Protein AF-A0A0D0AK50-F1 (afdb_monomer_lite)

Secondary structure (DSSP, 8-state):
-HHHHHHHHHHHHHHS-GGGHHHHHHHHHHHHHHHHH-TT--TT-TTTTHHHHHHHTS--SS----S---------------PPPB-HHHHTT----SS-SSB-S-TTT--SSS-GGG-

Organism: NCBI:txid944289

Sequence (119 aa):
ELHGYSDHINNLFTVTHVSLHHRVINYDCAACIYIRSRHDVLLHEVKKFNFIRVAHINARGVAVIGSSANVGFSKSVQKCKHSPEICRNWNFRSCTRKKCIFRHVCIHCGSANHVAREC

Structure (mmCIF, N/CA/C/O backbone):
data_AF-A0A0D0AK50-F1
#
_entry.id   AF-A0A0D0AK50-F1
#
loop_
_atom_site.group_PDB
_atom_site.id
_atom_site.type_symbol
_atom_site.label_atom_id
_atom_site.label_alt_id
_atom_site.label_comp_id
_atom_site.label_asym_id
_atom_site.label_entity_id
_atom_site.label_seq_id
_atom_site.pdbx_PDB_ins_code
_atom_site.Cartn_x
_atom_site.Cartn_y
_atom_site.Cartn_z
_atom_site.occupancy
_atom_site.B_iso_or_equiv
_atom_site.auth_seq_id
_atom_site.auth_comp_id
_atom_site.auth_asym_id
_atom_site.auth_atom_id
_atom_site.pdbx_PDB_model_num
ATOM 1 N N . GLU A 1 1 ? 8.090 -10.995 19.844 1.00 55.19 1 GLU A N 1
ATOM 2 C CA . GLU A 1 1 ? 7.148 -10.651 18.751 1.00 55.19 1 GLU A CA 1
ATOM 3 C C . GLU A 1 1 ? 7.846 -10.363 17.420 1.00 55.19 1 GLU A C 1
ATOM 5 O O . GLU A 1 1 ? 7.493 -10.988 16.432 1.00 55.19 1 GLU A O 1
ATOM 10 N N . LEU A 1 2 ? 8.873 -9.502 17.390 1.00 67.12 2 LEU A N 1
ATOM 11 C CA . LEU A 1 2 ? 9.632 -9.162 16.171 1.00 67.12 2 LEU A CA 1
ATOM 12 C C . LEU A 1 2 ? 10.381 -10.340 15.520 1.00 67.12 2 LEU A C 1
ATOM 14 O O . LEU A 1 2 ? 10.448 -10.405 14.298 1.00 67.12 2 LEU A O 1
ATOM 18 N N . HIS A 1 3 ? 10.900 -11.283 16.317 1.00 73.88 3 HIS A N 1
ATOM 19 C CA . HIS A 1 3 ? 11.697 -12.408 15.803 1.00 73.88 3 HIS A CA 1
ATOM 20 C C . HIS A 1 3 ? 10.879 -13.303 14.858 1.00 73.88 3 HIS A C 1
ATOM 22 O O . HIS A 1 3 ? 11.273 -13.508 13.720 1.00 73.88 3 HIS A O 1
ATOM 28 N N . GLY A 1 4 ? 9.671 -13.715 15.266 1.00 74.06 4 GLY A N 1
ATOM 29 C CA . GLY A 1 4 ? 8.820 -14.581 14.441 1.00 74.06 4 GLY A CA 1
ATOM 30 C C . GLY A 1 4 ? 8.316 -13.920 13.151 1.00 74.06 4 GLY A C 1
ATOM 31 O O . GLY A 1 4 ? 8.119 -14.599 12.147 1.00 74.06 4 GLY A O 1
ATOM 32 N N . TYR A 1 5 ? 8.138 -12.596 13.145 1.00 79.88 5 TYR A N 1
ATOM 33 C CA . TYR A 1 5 ? 7.805 -11.861 11.921 1.00 79.88 5 TYR A CA 1
ATOM 34 C C . TYR A 1 5 ? 9.015 -11.700 11.000 1.00 79.88 5 TYR A C 1
ATOM 36 O O . TYR A 1 5 ? 8.896 -11.904 9.795 1.00 79.88 5 TYR A O 1
ATOM 44 N N . SER A 1 6 ? 10.182 -11.387 11.568 1.00 81.00 6 SER A N 1
ATOM 45 C CA . SER A 1 6 ? 11.447 -11.342 10.832 1.00 81.00 6 SER A CA 1
ATOM 46 C C . SER A 1 6 ? 11.727 -12.687 10.160 1.00 81.00 6 SER A C 1
ATOM 48 O O . SER A 1 6 ? 11.992 -12.731 8.961 1.00 81.00 6 SER A O 1
ATOM 50 N N . ASP A 1 7 ? 11.563 -13.793 10.887 1.00 83.62 7 ASP A N 1
ATOM 51 C CA . ASP A 1 7 ? 11.713 -15.145 10.343 1.00 83.62 7 ASP A CA 1
ATOM 52 C C . ASP A 1 7 ? 10.695 -15.428 9.235 1.00 83.62 7 ASP A C 1
ATOM 54 O O . ASP A 1 7 ? 11.038 -16.014 8.212 1.00 83.62 7 ASP A O 1
ATOM 58 N N . HIS A 1 8 ? 9.448 -14.969 9.383 1.00 83.81 8 HIS A N 1
ATOM 59 C CA . HIS A 1 8 ? 8.418 -15.090 8.346 1.00 83.81 8 HIS A CA 1
ATOM 60 C C . HIS A 1 8 ? 8.786 -14.336 7.059 1.00 83.81 8 HIS A C 1
ATOM 62 O O . HIS A 1 8 ? 8.674 -14.898 5.970 1.00 83.81 8 HIS A O 1
ATOM 68 N N . ILE A 1 9 ? 9.254 -13.089 7.161 1.00 85.56 9 ILE A N 1
ATOM 69 C CA . ILE A 1 9 ? 9.683 -12.296 5.999 1.00 85.56 9 ILE A CA 1
ATOM 70 C C . ILE A 1 9 ? 10.934 -12.900 5.353 1.00 85.56 9 ILE A C 1
ATOM 72 O O . ILE A 1 9 ? 10.969 -13.064 4.133 1.00 85.56 9 ILE A O 1
ATOM 76 N N . ASN A 1 10 ? 11.921 -13.309 6.150 1.00 87.38 10 ASN A N 1
ATOM 77 C CA . ASN A 1 10 ? 13.125 -13.970 5.648 1.00 87.38 10 ASN A CA 1
ATOM 78 C C . ASN A 1 10 ? 12.786 -15.281 4.932 1.00 87.38 10 ASN A C 1
ATOM 80 O O . ASN A 1 10 ? 13.271 -15.517 3.827 1.00 87.38 10 ASN A O 1
ATOM 84 N N . ASN A 1 11 ? 11.879 -16.083 5.495 1.00 86.00 11 ASN A N 1
ATOM 85 C CA . ASN A 1 11 ? 11.379 -17.292 4.847 1.00 86.00 11 ASN A CA 1
ATOM 86 C C . ASN A 1 11 ? 10.645 -16.988 3.533 1.00 86.00 11 ASN A C 1
ATOM 88 O O . ASN A 1 11 ? 10.749 -17.754 2.581 1.00 86.00 11 ASN A O 1
ATOM 92 N N . LEU A 1 12 ? 9.929 -15.863 3.429 1.00 84.69 12 LEU A N 1
ATOM 93 C CA . LEU A 1 12 ? 9.327 -15.446 2.160 1.00 84.69 12 LEU A CA 1
ATOM 94 C C . LEU A 1 12 ? 10.387 -15.083 1.116 1.00 84.69 12 LEU A C 1
ATOM 96 O O . LEU A 1 12 ? 10.217 -15.443 -0.047 1.00 84.69 12 LEU A O 1
ATOM 100 N N . PHE A 1 13 ? 11.479 -14.420 1.496 1.00 86.06 13 PHE A N 1
ATOM 101 C CA . PHE A 1 13 ? 12.580 -14.130 0.572 1.00 86.06 13 PHE A CA 1
ATOM 102 C C . PHE A 1 13 ? 13.339 -15.385 0.132 1.00 86.06 13 PHE A C 1
ATOM 104 O O . PHE A 1 13 ? 13.734 -15.455 -1.032 1.00 86.06 13 PHE A O 1
ATOM 111 N N . THR A 1 14 ? 13.510 -16.381 1.007 1.00 87.38 14 THR A N 1
ATOM 112 C CA . THR A 1 14 ? 14.205 -17.633 0.659 1.00 87.38 14 THR A CA 1
ATOM 113 C C . THR A 1 14 ? 13.388 -18.520 -0.277 1.00 87.38 14 THR A C 1
ATOM 115 O O . THR A 1 14 ? 13.957 -19.112 -1.191 1.00 87.38 14 THR A O 1
ATOM 118 N N . VAL A 1 15 ? 12.063 -18.596 -0.106 1.00 84.62 15 VAL A N 1
ATOM 119 C CA . VAL A 1 15 ? 11.192 -19.407 -0.986 1.00 84.62 15 VAL A CA 1
ATOM 120 C C . VAL A 1 15 ? 10.796 -18.693 -2.281 1.00 84.62 15 VAL A C 1
ATOM 122 O O . VAL A 1 15 ? 10.347 -19.335 -3.230 1.00 84.62 15 VAL A O 1
ATOM 125 N N . THR A 1 16 ? 10.924 -17.366 -2.334 1.00 78.81 16 THR A N 1
ATOM 126 C CA . THR A 1 16 ? 10.523 -16.559 -3.492 1.00 78.81 16 THR A CA 1
ATOM 127 C C . THR A 1 16 ? 11.716 -16.316 -4.411 1.00 78.81 16 THR A C 1
ATOM 129 O O . THR A 1 16 ? 12.769 -15.864 -3.973 1.00 78.81 16 THR A O 1
ATOM 132 N N . HIS A 1 17 ? 11.542 -16.551 -5.714 1.00 82.56 17 HIS A N 1
ATOM 133 C CA . HIS A 1 17 ? 12.570 -16.230 -6.707 1.00 82.56 17 HIS A CA 1
ATOM 134 C C . HIS A 1 17 ? 12.911 -14.730 -6.696 1.00 82.56 17 HIS A C 1
ATOM 136 O O . HIS A 1 17 ? 12.015 -13.895 -6.556 1.00 82.56 17 HIS A O 1
ATOM 142 N N . VAL A 1 18 ? 14.180 -14.377 -6.930 1.00 77.19 18 VAL A N 1
ATOM 143 C CA . VAL A 1 18 ? 14.695 -12.994 -6.845 1.00 77.19 18 VAL A CA 1
ATOM 144 C C . VAL A 1 18 ? 13.874 -12.001 -7.678 1.00 77.19 18 VAL A C 1
ATOM 146 O O . VAL A 1 18 ? 13.558 -10.906 -7.220 1.00 77.19 18 VAL A O 1
ATOM 149 N N . SER A 1 19 ? 13.408 -12.398 -8.867 1.00 77.12 19 SER A N 1
ATOM 150 C CA . SER A 1 19 ? 12.545 -11.558 -9.723 1.00 77.12 19 SER A CA 1
ATOM 151 C C . SER A 1 19 ? 11.217 -11.145 -9.072 1.00 77.12 19 SER A C 1
ATOM 153 O O . SER A 1 19 ? 10.583 -10.189 -9.514 1.00 77.12 19 SER A O 1
ATOM 155 N N . LEU A 1 20 ? 10.779 -11.853 -8.031 1.00 76.75 20 LEU A N 1
ATOM 156 C CA . LEU A 1 20 ? 9.537 -11.623 -7.296 1.00 76.75 20 LEU A CA 1
ATOM 157 C C . LEU A 1 20 ? 9.777 -11.048 -5.888 1.00 76.75 20 LEU A C 1
ATOM 159 O O . LEU A 1 20 ? 8.809 -10.775 -5.182 1.00 76.75 20 LEU A O 1
ATOM 163 N N . HIS A 1 21 ? 11.028 -10.785 -5.488 1.00 84.94 21 HIS A N 1
ATOM 164 C CA . HIS A 1 21 ? 11.368 -10.180 -4.187 1.00 84.94 21 HIS A CA 1
ATOM 165 C C . HIS A 1 21 ? 10.692 -8.825 -3.959 1.00 84.94 21 HIS A C 1
ATOM 167 O O . HIS A 1 21 ? 10.256 -8.535 -2.849 1.00 84.94 21 HIS A O 1
ATOM 173 N N . HIS A 1 22 ? 10.485 -8.037 -5.018 1.00 80.50 22 HIS A N 1
ATOM 174 C CA . HIS A 1 22 ? 9.722 -6.785 -4.948 1.00 80.50 22 HIS A CA 1
ATOM 175 C C . HIS A 1 22 ? 8.299 -6.979 -4.388 1.00 80.50 22 HIS A C 1
ATOM 177 O O . HIS A 1 22 ? 7.755 -6.089 -3.738 1.00 80.50 22 HIS A O 1
ATOM 183 N N . ARG A 1 23 ? 7.689 -8.154 -4.597 1.00 80.38 23 ARG A N 1
ATOM 184 C CA . ARG A 1 23 ? 6.369 -8.486 -4.044 1.00 80.38 23 ARG A CA 1
ATOM 185 C C . ARG A 1 23 ? 6.426 -8.752 -2.546 1.00 80.38 23 ARG A C 1
ATOM 187 O O . ARG A 1 23 ? 5.504 -8.355 -1.840 1.00 80.38 23 ARG A O 1
ATOM 194 N N . VAL A 1 24 ? 7.509 -9.370 -2.073 1.00 83.19 24 VAL A N 1
ATOM 195 C CA . VAL A 1 24 ? 7.774 -9.590 -0.643 1.00 83.19 24 VAL A CA 1
ATOM 196 C C . VAL A 1 24 ? 7.961 -8.254 0.073 1.00 83.19 24 VAL A C 1
ATOM 198 O O . VAL A 1 24 ? 7.330 -8.030 1.101 1.00 83.19 24 VAL A O 1
ATOM 201 N N . ILE A 1 25 ? 8.711 -7.325 -0.528 1.00 85.69 25 ILE A N 1
ATOM 202 C CA . ILE A 1 25 ? 8.880 -5.956 -0.010 1.00 85.69 25 ILE A CA 1
ATOM 203 C C . ILE A 1 25 ? 7.534 -5.217 0.054 1.00 85.69 25 ILE A C 1
ATOM 205 O O . ILE A 1 25 ? 7.195 -4.619 1.075 1.00 85.69 25 ILE A O 1
ATOM 209 N N . ASN A 1 26 ? 6.733 -5.278 -1.016 1.00 82.06 26 ASN A N 1
ATOM 210 C CA . ASN A 1 26 ? 5.419 -4.628 -1.051 1.00 82.06 26 ASN A CA 1
ATOM 211 C C . ASN A 1 26 ? 4.452 -5.208 -0.009 1.00 82.06 26 ASN A C 1
ATOM 213 O O . ASN A 1 26 ? 3.695 -4.461 0.610 1.00 82.06 26 ASN A O 1
ATOM 217 N N . TYR A 1 27 ? 4.488 -6.527 0.191 1.00 85.12 27 TYR A N 1
ATOM 218 C CA . TYR A 1 27 ? 3.734 -7.202 1.242 1.00 85.12 27 TYR A CA 1
ATOM 219 C C . TYR A 1 27 ? 4.139 -6.705 2.636 1.00 85.12 27 TYR A C 1
ATOM 221 O O . TYR A 1 27 ? 3.263 -6.345 3.419 1.00 85.12 27 TYR A O 1
ATOM 229 N N . ASP A 1 28 ? 5.440 -6.645 2.923 1.00 85.94 28 ASP A N 1
ATOM 230 C CA . ASP A 1 28 ? 5.973 -6.190 4.211 1.00 85.94 28 ASP A CA 1
ATOM 231 C C . ASP A 1 28 ? 5.564 -4.739 4.516 1.00 85.94 28 ASP A C 1
ATOM 233 O O . ASP A 1 28 ? 5.037 -4.436 5.590 1.00 85.94 28 ASP A O 1
ATOM 237 N N . CYS A 1 29 ? 5.671 -3.854 3.519 1.00 84.19 29 CYS A N 1
ATOM 238 C CA . CYS A 1 29 ? 5.207 -2.471 3.626 1.00 84.19 29 CYS A CA 1
ATOM 239 C C . CYS A 1 29 ? 3.702 -2.388 3.925 1.00 84.19 29 CYS A C 1
ATOM 241 O O . CYS A 1 29 ? 3.280 -1.641 4.812 1.00 84.19 29 CYS A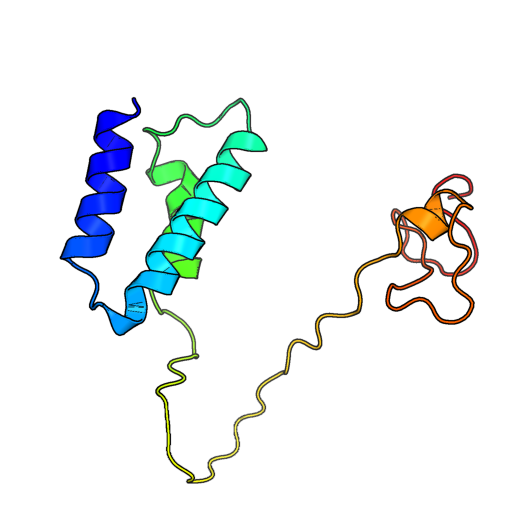 O 1
ATOM 243 N N . ALA A 1 30 ? 2.882 -3.158 3.206 1.00 80.25 30 ALA A N 1
ATOM 244 C CA . ALA A 1 30 ? 1.434 -3.175 3.394 1.00 80.25 30 ALA A CA 1
ATOM 245 C C . ALA A 1 30 ? 1.032 -3.737 4.767 1.00 80.25 30 ALA A C 1
ATOM 247 O O . ALA A 1 30 ? 0.139 -3.187 5.416 1.00 80.25 30 ALA A O 1
ATOM 248 N N . ALA A 1 31 ? 1.715 -4.783 5.241 1.00 81.75 31 ALA A N 1
ATOM 249 C CA . ALA A 1 31 ? 1.522 -5.335 6.576 1.00 81.75 31 ALA A CA 1
ATOM 250 C C . ALA A 1 31 ? 1.859 -4.293 7.655 1.00 81.75 31 ALA A C 1
ATOM 252 O O . ALA A 1 31 ? 1.040 -4.044 8.540 1.00 81.75 31 ALA A O 1
ATOM 253 N N . CYS A 1 32 ? 2.993 -3.599 7.527 1.00 81.69 32 CYS A N 1
ATOM 254 C CA . CYS A 1 32 ? 3.386 -2.530 8.444 1.00 81.69 32 CYS A CA 1
ATOM 255 C C . CYS A 1 32 ? 2.370 -1.379 8.481 1.00 81.69 32 CYS A C 1
ATOM 257 O O . CYS A 1 32 ? 2.040 -0.884 9.558 1.00 81.69 32 CYS A O 1
ATOM 259 N N . ILE A 1 33 ? 1.843 -0.952 7.329 1.00 80.62 33 ILE A N 1
ATOM 260 C CA . ILE A 1 33 ? 0.813 0.099 7.256 1.00 80.62 33 ILE A CA 1
ATOM 261 C C . ILE A 1 33 ? -0.483 -0.360 7.928 1.00 80.62 33 ILE A C 1
ATOM 263 O O . ILE A 1 33 ? -1.072 0.394 8.702 1.00 80.62 33 ILE A O 1
ATOM 267 N N . TYR A 1 34 ? -0.913 -1.594 7.662 1.00 77.69 34 TYR A N 1
ATOM 268 C CA . TYR A 1 34 ? -2.127 -2.155 8.247 1.00 77.69 34 TYR A CA 1
ATOM 269 C C . TYR A 1 34 ? -2.037 -2.240 9.773 1.00 77.69 34 TYR A C 1
ATOM 271 O O . TYR A 1 34 ? -2.948 -1.790 10.463 1.00 77.69 34 TYR A O 1
ATOM 279 N N . ILE A 1 35 ? -0.914 -2.737 10.293 1.00 76.12 35 ILE A N 1
ATOM 280 C CA . ILE A 1 35 ? -0.650 -2.850 11.732 1.00 76.12 35 ILE A CA 1
ATOM 281 C C . ILE A 1 35 ? -0.573 -1.462 12.375 1.00 76.12 35 ILE A C 1
ATOM 283 O O . ILE A 1 35 ? -1.195 -1.213 13.399 1.00 76.12 35 ILE A O 1
ATOM 287 N N . ARG A 1 36 ? 0.112 -0.500 11.746 1.00 73.38 36 ARG A N 1
ATOM 288 C CA . ARG A 1 36 ? 0.158 0.885 12.248 1.00 73.38 36 ARG A CA 1
ATOM 289 C C . ARG A 1 36 ? -1.210 1.565 12.259 1.00 73.38 36 ARG A C 1
ATOM 291 O O . ARG A 1 36 ? -1.438 2.436 13.088 1.00 73.38 36 ARG A O 1
ATOM 298 N N . SER A 1 37 ? -2.095 1.197 11.335 1.00 74.25 37 SER A N 1
ATOM 299 C CA . SER A 1 37 ? -3.466 1.711 11.270 1.00 74.25 37 SER A CA 1
ATOM 300 C C . SER A 1 37 ? -4.409 1.033 12.269 1.00 74.25 37 SER A C 1
ATOM 302 O O . SER A 1 37 ? -5.519 1.528 12.470 1.00 74.25 37 SER A O 1
ATOM 304 N N . ARG A 1 38 ? -4.011 -0.102 12.849 1.00 69.94 38 ARG A N 1
ATOM 305 C CA . ARG A 1 38 ? -4.825 -0.931 13.734 1.00 69.94 38 ARG A CA 1
ATOM 306 C C . ARG A 1 38 ? -4.057 -1.240 15.011 1.00 69.94 38 ARG A C 1
ATOM 308 O O . ARG A 1 38 ? -3.299 -2.199 15.082 1.00 69.94 38 ARG A O 1
ATOM 315 N N . HIS A 1 39 ? -4.296 -0.433 16.042 1.00 63.88 39 HIS A N 1
ATOM 316 C CA . HIS A 1 39 ? -3.701 -0.620 17.370 1.00 63.88 39 HIS A CA 1
AT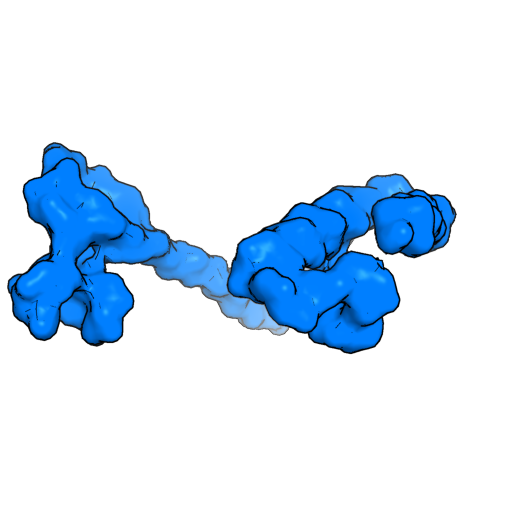OM 317 C C . HIS A 1 39 ? -4.144 -1.923 18.075 1.00 63.88 39 HIS A C 1
ATOM 319 O O . HIS A 1 39 ? -3.637 -2.231 19.149 1.00 63.88 39 HIS A O 1
ATOM 325 N N . ASP A 1 40 ? -5.077 -2.679 17.487 1.00 64.12 40 ASP A N 1
ATOM 326 C CA . ASP A 1 40 ? -5.658 -3.928 17.994 1.00 64.12 40 ASP A CA 1
ATOM 327 C C . ASP A 1 40 ? -5.086 -5.205 17.345 1.00 64.12 40 ASP A C 1
ATOM 329 O O . ASP A 1 40 ? -5.509 -6.312 17.689 1.00 64.12 40 ASP A O 1
ATOM 333 N N . VAL A 1 41 ? -4.152 -5.084 16.392 1.00 60.66 41 VAL A N 1
ATOM 334 C CA . VAL A 1 41 ? -3.592 -6.231 15.657 1.00 60.66 41 VAL A CA 1
ATOM 335 C C . VAL A 1 41 ? -2.111 -6.397 15.977 1.00 60.66 41 VAL A C 1
ATOM 337 O O . VAL A 1 41 ? -1.293 -5.530 15.674 1.00 60.66 41 VAL A O 1
ATOM 340 N N . LEU A 1 42 ? -1.754 -7.546 16.553 1.00 60.69 42 LEU A N 1
ATOM 341 C CA . LEU A 1 42 ? -0.367 -7.877 16.881 1.00 60.69 42 LEU A CA 1
ATOM 342 C C . LEU A 1 42 ? 0.333 -8.562 15.702 1.00 60.69 42 LEU A C 1
ATOM 344 O O . LEU A 1 42 ? -0.257 -9.353 14.966 1.00 60.69 42 LEU A O 1
ATOM 348 N N . LEU A 1 43 ? 1.638 -8.311 15.571 1.00 58.47 43 LEU A N 1
ATOM 349 C CA . LEU A 1 43 ? 2.506 -8.829 14.501 1.00 58.47 43 LEU A CA 1
ATOM 350 C C . LEU A 1 43 ? 2.483 -10.368 14.383 1.00 58.47 43 LEU A C 1
ATOM 352 O O . LEU A 1 43 ? 2.679 -10.919 13.302 1.00 58.47 43 LEU A O 1
ATOM 356 N N . HIS A 1 44 ? 2.239 -11.062 15.501 1.00 59.03 44 HIS A N 1
ATOM 357 C CA . HIS A 1 44 ? 2.205 -12.525 15.565 1.00 59.03 44 HIS A CA 1
ATOM 358 C C . HIS A 1 44 ? 0.900 -13.124 15.009 1.00 59.03 44 HIS A C 1
ATOM 360 O O . HIS A 1 44 ? 0.844 -14.313 14.688 1.00 59.03 44 HIS A O 1
ATOM 366 N N . GLU A 1 45 ? -0.150 -12.317 14.836 1.00 64.38 45 GLU A N 1
ATOM 367 C CA . GLU A 1 45 ? -1.446 -12.759 14.325 1.00 64.38 45 GLU A CA 1
ATOM 368 C C . GLU A 1 45 ? -1.462 -12.756 12.792 1.00 64.38 45 GLU A C 1
ATOM 370 O O . GLU A 1 45 ? -2.343 -12.178 12.158 1.00 64.38 45 GLU A O 1
ATOM 375 N N . VAL A 1 46 ? -0.502 -13.452 12.173 1.00 63.44 46 VAL A N 1
ATOM 376 C CA . VAL A 1 46 ? -0.330 -13.547 10.707 1.00 63.44 46 VAL A CA 1
ATOM 377 C C . VAL A 1 46 ? -1.620 -13.978 9.996 1.00 63.44 46 VAL A C 1
ATOM 379 O O . VAL A 1 46 ? -1.878 -13.599 8.855 1.00 63.44 46 VAL A O 1
ATOM 382 N N . LYS A 1 47 ? -2.498 -14.709 10.695 1.00 64.50 47 LYS A N 1
ATOM 383 C CA . LYS A 1 47 ? -3.840 -15.075 10.220 1.00 64.50 47 LYS A CA 1
ATOM 384 C C . LYS A 1 47 ? -4.748 -13.860 9.974 1.00 64.50 47 LYS A C 1
ATOM 386 O O . LYS A 1 47 ? -5.484 -13.868 8.991 1.00 64.50 47 LYS A O 1
ATOM 391 N N . LYS A 1 48 ? -4.680 -12.812 10.807 1.00 65.25 48 LYS A N 1
ATOM 392 C CA . LYS A 1 48 ? -5.523 -11.606 10.699 1.00 65.25 48 LYS A CA 1
ATOM 393 C C . LYS A 1 48 ? -5.192 -10.755 9.476 1.00 65.25 48 LYS A C 1
ATOM 395 O O . LYS A 1 48 ? -6.086 -10.099 8.958 1.00 65.25 48 LYS A O 1
ATOM 400 N N . PHE A 1 49 ? -3.951 -10.790 8.989 1.00 66.38 49 PHE A N 1
ATOM 401 C CA . PHE A 1 49 ? -3.515 -10.056 7.793 1.00 66.38 49 PHE A CA 1
ATOM 402 C C . PHE A 1 49 ? -3.092 -10.969 6.632 1.00 66.38 49 PHE A C 1
ATOM 404 O O . PHE A 1 49 ? -2.482 -10.525 5.659 1.00 66.38 49 PHE A O 1
ATOM 411 N N . ASN A 1 50 ? -3.486 -12.246 6.673 1.00 72.44 50 ASN A N 1
ATOM 412 C CA . ASN A 1 50 ? -3.196 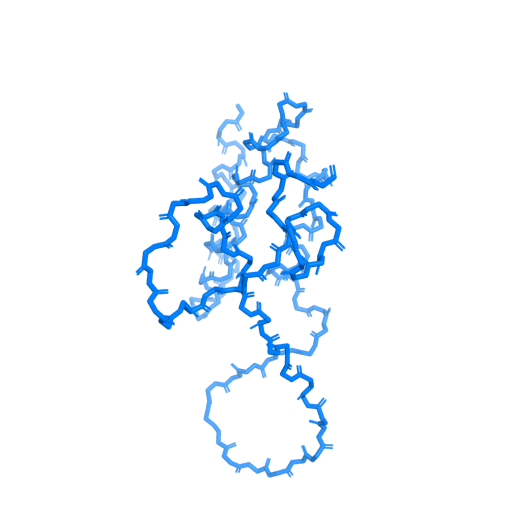-13.211 5.611 1.00 72.44 50 ASN A CA 1
ATOM 413 C C . ASN A 1 50 ? -3.796 -12.791 4.255 1.00 72.44 50 ASN A C 1
ATOM 415 O O . ASN A 1 50 ? -3.263 -13.135 3.204 1.00 72.44 50 ASN A O 1
ATOM 419 N N . PHE A 1 51 ? -4.869 -11.994 4.260 1.00 71.38 51 PHE A N 1
ATOM 420 C CA . PHE A 1 51 ? -5.439 -11.420 3.041 1.00 71.38 51 PHE A CA 1
ATOM 421 C C . PHE A 1 51 ? -4.448 -10.498 2.301 1.00 71.38 51 PHE A C 1
ATOM 423 O O . PHE A 1 51 ? -4.428 -10.498 1.072 1.00 71.38 51 PHE A O 1
ATOM 430 N N . ILE A 1 52 ? -3.566 -9.788 3.019 1.00 74.06 52 ILE A N 1
ATOM 431 C CA . ILE A 1 52 ? -2.506 -8.944 2.436 1.00 74.06 52 ILE A CA 1
ATOM 432 C C . ILE A 1 52 ? -1.457 -9.827 1.755 1.00 74.06 52 ILE A C 1
ATOM 434 O O . ILE A 1 52 ? -1.035 -9.561 0.630 1.00 74.06 52 ILE A O 1
ATOM 438 N N . ARG A 1 53 ? -1.088 -10.942 2.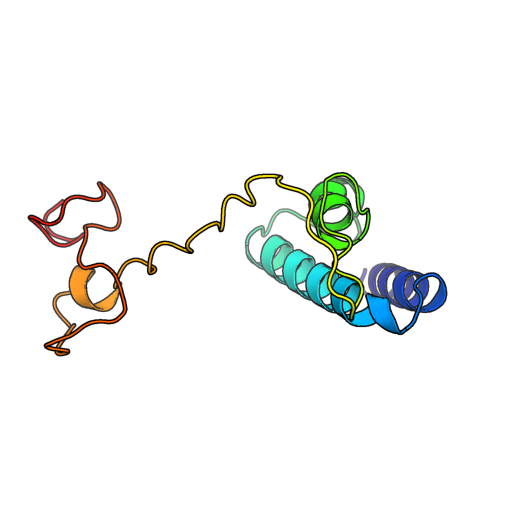396 1.00 76.00 53 ARG A N 1
ATOM 439 C CA . ARG A 1 53 ? -0.192 -11.942 1.801 1.00 76.00 53 ARG A CA 1
ATOM 440 C C . ARG A 1 53 ? -0.792 -12.523 0.527 1.00 76.00 53 ARG A C 1
ATOM 442 O O . ARG A 1 53 ? -0.088 -12.660 -0.467 1.00 76.00 53 ARG A O 1
ATOM 449 N N . VAL A 1 54 ? -2.083 -12.849 0.532 1.00 73.62 54 VAL A N 1
ATOM 450 C CA . VAL A 1 54 ? -2.757 -13.359 -0.667 1.00 73.62 54 VAL A CA 1
ATOM 451 C C . VAL A 1 54 ? -2.750 -12.312 -1.784 1.00 73.62 54 VAL A C 1
ATOM 453 O O . VAL A 1 54 ? -2.428 -12.661 -2.909 1.00 73.62 54 VAL A O 1
ATOM 456 N N . ALA A 1 55 ? -3.016 -11.040 -1.481 1.00 72.69 55 ALA A N 1
ATOM 457 C CA . ALA A 1 55 ? -3.050 -9.970 -2.479 1.00 72.69 55 ALA A CA 1
ATOM 458 C C . ALA A 1 55 ? -1.682 -9.674 -3.127 1.00 72.69 55 ALA A C 1
ATOM 460 O O . ALA A 1 55 ? -1.621 -9.356 -4.313 1.00 72.69 55 ALA A O 1
ATOM 461 N N . HIS A 1 56 ? -0.590 -9.777 -2.364 1.00 71.88 56 HIS A N 1
ATOM 462 C CA . HIS A 1 56 ? 0.747 -9.399 -2.835 1.00 71.88 56 HIS A CA 1
ATOM 463 C C . HIS A 1 56 ? 1.620 -10.590 -3.265 1.00 71.88 56 HIS A C 1
ATOM 465 O O . HIS A 1 56 ? 2.397 -10.460 -4.211 1.00 71.88 56 HIS A O 1
ATOM 471 N N . ILE A 1 57 ? 1.500 -11.746 -2.604 1.00 73.12 57 ILE A N 1
ATOM 472 C CA . ILE A 1 57 ? 2.372 -12.917 -2.808 1.00 73.12 57 ILE A CA 1
ATOM 473 C C . ILE A 1 57 ? 1.680 -14.007 -3.624 1.00 73.12 57 ILE A C 1
ATOM 475 O O . ILE A 1 57 ? 2.243 -14.490 -4.608 1.00 73.12 57 ILE A O 1
ATOM 479 N N . ASN A 1 58 ? 0.456 -14.396 -3.251 1.00 66.88 58 ASN A N 1
ATOM 480 C CA . ASN A 1 58 ? -0.246 -15.468 -3.952 1.00 66.88 58 ASN A CA 1
ATOM 481 C C . ASN A 1 58 ? -0.902 -14.905 -5.210 1.00 66.88 58 ASN A C 1
ATOM 483 O O . ASN A 1 58 ? -1.998 -14.357 -5.171 1.00 66.88 58 ASN A O 1
ATOM 487 N N . ALA A 1 59 ? -0.248 -15.079 -6.353 1.00 58.16 59 ALA A N 1
ATOM 488 C CA . ALA A 1 59 ? -0.835 -14.775 -7.648 1.00 58.16 59 ALA A CA 1
ATOM 489 C C . ALA A 1 59 ? -2.070 -15.662 -7.904 1.00 58.16 59 ALA A C 1
ATOM 491 O O . ALA A 1 59 ? -1.981 -16.711 -8.538 1.00 58.16 59 ALA A O 1
ATOM 492 N N . ARG A 1 60 ? -3.246 -15.245 -7.432 1.00 46.66 60 ARG A N 1
ATOM 493 C CA . ARG A 1 60 ? -4.529 -15.792 -7.876 1.00 46.66 60 ARG A CA 1
ATOM 494 C C . ARG A 1 60 ? -5.364 -14.654 -8.447 1.00 46.66 60 ARG A C 1
ATOM 496 O O . ARG A 1 60 ? -6.125 -14.006 -7.741 1.00 46.66 60 ARG A O 1
ATOM 503 N N . GLY A 1 61 ? -5.167 -14.427 -9.747 1.00 41.84 61 GLY A N 1
ATOM 504 C CA . GLY A 1 61 ? -5.962 -13.511 -10.567 1.00 41.84 61 GLY A CA 1
ATOM 505 C C . GLY A 1 61 ? -5.127 -12.583 -11.453 1.00 41.84 61 GLY A C 1
ATOM 506 O O . GLY A 1 61 ? -4.872 -11.451 -11.080 1.00 41.84 61 GLY A O 1
ATOM 507 N N . VAL A 1 62 ? -4.724 -13.074 -12.632 1.00 41.44 62 VAL A N 1
ATOM 508 C CA . VAL A 1 62 ? -4.417 -12.298 -13.858 1.00 41.44 62 VAL A CA 1
ATOM 509 C C . VAL A 1 62 ? -3.504 -11.065 -13.697 1.00 41.44 62 VAL A C 1
ATOM 511 O O . VAL A 1 62 ? -3.951 -9.938 -13.849 1.00 41.44 62 VAL A O 1
ATOM 514 N N . ALA A 1 63 ? -2.202 -11.275 -13.481 1.00 40.03 63 ALA A N 1
ATOM 515 C CA . ALA A 1 63 ? -1.139 -10.379 -13.972 1.00 40.03 63 ALA A CA 1
ATOM 516 C C . ALA A 1 63 ? 0.240 -11.027 -13.760 1.00 40.03 63 ALA A C 1
ATOM 518 O O . ALA A 1 63 ? 1.069 -10.583 -12.962 1.00 40.03 63 ALA A O 1
ATOM 519 N N . VAL A 1 64 ? 0.502 -12.111 -14.491 1.00 41.53 64 VAL A N 1
ATOM 520 C CA . VAL A 1 64 ? 1.879 -12.404 -14.895 1.00 41.53 64 VAL A CA 1
ATOM 521 C C . VAL A 1 64 ? 2.171 -11.437 -16.037 1.00 41.53 64 VAL A C 1
ATOM 523 O O . VAL A 1 64 ? 1.871 -11.730 -17.187 1.00 41.53 64 VAL A O 1
ATOM 526 N N . ILE A 1 65 ? 2.685 -10.247 -15.725 1.00 43.62 65 ILE A N 1
ATOM 527 C CA . ILE A 1 65 ? 3.431 -9.476 -16.723 1.00 43.62 65 ILE A CA 1
ATOM 528 C C . ILE A 1 65 ? 4.877 -9.920 -16.551 1.00 43.62 65 ILE A C 1
ATOM 530 O O . ILE A 1 65 ? 5.643 -9.349 -15.778 1.00 43.62 65 ILE A O 1
ATOM 534 N N . GLY A 1 66 ? 5.187 -11.040 -17.204 1.00 36.19 66 GLY A N 1
ATOM 535 C CA . GLY A 1 66 ? 6.553 -11.365 -17.568 1.00 36.19 66 GLY A CA 1
ATOM 536 C C . GLY A 1 66 ? 7.034 -10.334 -18.583 1.00 36.19 66 GLY A C 1
ATOM 537 O O . GLY A 1 66 ? 6.275 -9.895 -19.449 1.00 36.19 66 GLY A O 1
ATOM 538 N N . SER A 1 67 ? 8.283 -9.913 -18.437 1.00 42.69 67 SER A N 1
ATOM 539 C CA . SER A 1 67 ? 8.951 -9.079 -19.424 1.00 42.69 67 SER A CA 1
ATOM 540 C C . SER A 1 67 ? 8.967 -9.759 -20.794 1.00 42.69 67 SER A C 1
ATOM 542 O O . SER A 1 67 ? 9.355 -10.916 -20.907 1.00 42.69 67 SER A O 1
ATOM 544 N N . SER A 1 68 ? 8.648 -8.958 -21.813 1.00 47.97 68 SER A N 1
ATOM 545 C CA . SER A 1 68 ? 8.992 -9.121 -23.231 1.00 47.97 68 SER A CA 1
ATOM 546 C C . SER A 1 68 ? 8.345 -10.273 -24.013 1.00 47.97 68 SER A C 1
ATOM 548 O O . SER A 1 68 ? 8.795 -11.409 -23.960 1.00 47.97 68 SER A O 1
ATO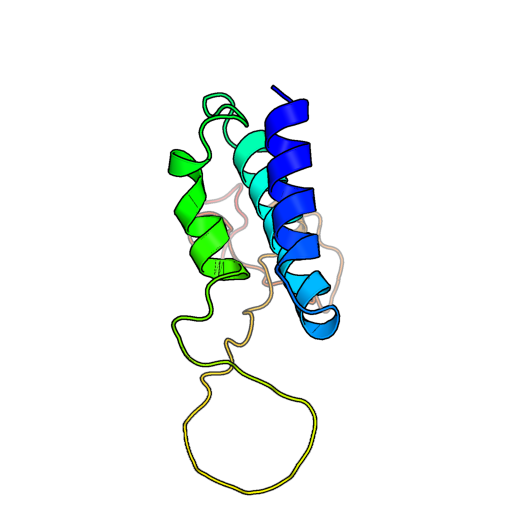M 550 N N . ALA A 1 69 ? 7.342 -9.941 -24.831 1.00 38.50 69 ALA A N 1
ATOM 551 C CA . ALA A 1 69 ? 7.379 -10.080 -26.296 1.00 38.50 69 ALA A CA 1
ATOM 552 C C . ALA A 1 69 ? 5.969 -9.897 -26.882 1.00 38.50 69 ALA A C 1
ATOM 554 O O . ALA A 1 69 ? 4.974 -10.389 -26.354 1.00 38.50 69 ALA A O 1
ATOM 555 N N . ASN A 1 70 ? 5.902 -9.160 -27.987 1.00 47.84 70 ASN A N 1
ATOM 556 C CA . ASN A 1 70 ? 4.706 -8.921 -28.783 1.00 47.84 70 ASN A CA 1
ATOM 557 C C . ASN A 1 70 ? 4.053 -10.233 -29.237 1.00 47.84 70 ASN A C 1
ATOM 559 O O . ASN A 1 70 ? 4.671 -10.959 -30.001 1.00 47.84 70 ASN A O 1
ATOM 563 N N . VAL A 1 71 ? 2.795 -10.476 -28.869 1.00 39.69 71 VAL A N 1
ATOM 564 C CA . VAL A 1 71 ? 1.798 -11.147 -29.721 1.00 39.69 71 VAL A CA 1
ATOM 565 C C . VAL A 1 71 ? 0.408 -10.853 -29.165 1.00 39.69 71 VAL A C 1
ATOM 567 O O . VAL A 1 71 ? 0.139 -11.012 -27.975 1.00 39.69 71 VAL A O 1
ATOM 570 N N . GLY A 1 72 ? -0.458 -10.337 -30.034 1.00 45.78 72 GLY A N 1
ATOM 571 C CA . GLY A 1 72 ? -1.794 -9.887 -29.681 1.00 45.78 72 GLY A CA 1
ATOM 572 C C . GLY A 1 72 ? -2.698 -11.031 -29.242 1.00 45.78 72 GLY A C 1
ATOM 573 O O . GLY A 1 72 ? -2.802 -12.041 -29.924 1.00 45.78 72 GLY A O 1
ATOM 574 N N . PHE A 1 73 ? -3.410 -10.824 -28.138 1.00 34.44 73 PHE A N 1
ATOM 575 C CA . PHE A 1 73 ? -4.702 -11.451 -27.898 1.00 34.44 73 PHE A CA 1
ATOM 576 C C . PHE A 1 73 ? -5.547 -10.509 -27.041 1.00 34.44 73 PHE A C 1
ATOM 578 O O . PHE A 1 73 ? -5.172 -10.112 -25.936 1.00 34.44 73 PHE A O 1
ATOM 585 N N . SER A 1 74 ? -6.681 -10.106 -27.599 1.00 45.84 74 SER A N 1
ATOM 586 C CA . SER A 1 74 ? -7.635 -9.171 -27.022 1.00 45.84 74 SER A CA 1
ATOM 587 C C . SER A 1 74 ? -8.226 -9.717 -25.721 1.00 45.84 74 SER A C 1
ATOM 589 O O . SER A 1 74 ? -9.128 -10.550 -25.735 1.00 45.84 74 SER A O 1
ATOM 591 N N . LYS A 1 75 ? -7.764 -9.206 -24.580 1.00 40.69 75 LYS A N 1
ATOM 592 C CA . LYS A 1 75 ? -8.565 -9.131 -23.356 1.00 40.69 75 LYS A CA 1
ATOM 593 C C . LYS A 1 75 ? -8.446 -7.717 -22.829 1.00 40.69 75 LYS A C 1
ATOM 595 O O . LYS A 1 75 ? -7.346 -7.224 -22.598 1.00 40.69 75 LYS A O 1
ATOM 600 N N . SER A 1 76 ? -9.592 -7.059 -22.702 1.00 41.62 76 SER A N 1
ATOM 601 C CA . SER A 1 76 ? -9.735 -5.725 -22.141 1.00 41.62 76 SER A CA 1
ATOM 602 C C . SER A 1 76 ? -9.131 -5.695 -20.740 1.00 41.62 76 SER A C 1
ATOM 604 O O . SER A 1 76 ? -9.792 -5.995 -19.748 1.00 41.62 76 SER A O 1
ATOM 606 N N . VAL A 1 77 ? -7.855 -5.327 -20.664 1.00 41.25 77 VAL A N 1
ATOM 607 C CA . VAL A 1 77 ? -7.253 -4.798 -19.452 1.00 41.25 77 VAL A CA 1
ATOM 608 C C . VAL A 1 77 ? -8.053 -3.539 -19.163 1.00 41.25 77 VAL A C 1
ATOM 610 O O . VAL A 1 77 ? -7.861 -2.505 -19.807 1.00 41.25 77 VAL A O 1
ATOM 613 N N . GLN A 1 78 ? -8.997 -3.631 -18.226 1.00 48.41 78 GLN A N 1
ATOM 614 C CA . GLN A 1 78 ? -9.408 -2.461 -17.474 1.00 48.41 78 GLN A CA 1
ATOM 615 C C . GLN A 1 78 ? -8.119 -1.932 -16.854 1.00 48.41 78 GLN A C 1
ATOM 617 O O . GLN A 1 78 ? -7.674 -2.374 -15.799 1.00 48.41 78 GLN A O 1
ATOM 622 N N . LYS A 1 79 ? -7.475 -0.999 -17.563 1.00 43.09 79 LYS A N 1
ATOM 623 C CA . LYS A 1 79 ? -6.618 -0.010 -16.941 1.00 43.09 79 LYS A CA 1
ATOM 624 C C . LYS A 1 79 ? -7.500 0.553 -15.840 1.00 43.09 79 LYS A C 1
ATOM 626 O O . LYS A 1 79 ? -8.408 1.331 -16.138 1.00 43.09 79 LYS A O 1
ATOM 631 N N . CYS A 1 80 ? -7.262 0.151 -14.594 1.00 41.41 80 CYS A N 1
ATOM 632 C CA . CYS A 1 80 ? -7.573 1.005 -13.466 1.00 41.41 80 CYS A CA 1
ATOM 633 C C . CYS A 1 80 ? -6.787 2.282 -13.742 1.00 41.41 80 CYS A C 1
ATOM 635 O O . CYS A 1 80 ? -5.619 2.416 -13.386 1.00 41.41 80 CYS A O 1
ATOM 637 N N . LYS A 1 81 ? -7.412 3.192 -14.497 1.00 46.25 81 LYS A N 1
ATOM 638 C CA . LYS A 1 81 ? -7.080 4.599 -14.490 1.00 46.25 81 LYS A CA 1
ATOM 639 C C . LYS A 1 81 ? -7.192 4.928 -13.014 1.00 46.25 81 LYS A C 1
ATOM 641 O O . LYS A 1 81 ? -8.310 5.023 -12.518 1.00 46.25 81 LYS A O 1
ATOM 646 N N . HIS A 1 82 ? -6.065 4.969 -12.303 1.00 47.00 82 HIS A N 1
ATOM 647 C CA . HIS A 1 82 ? -6.020 5.556 -10.976 1.00 47.00 82 HIS A CA 1
ATOM 648 C C . HIS A 1 82 ? -6.643 6.931 -11.162 1.00 47.00 82 HIS A C 1
ATOM 650 O O . HIS A 1 82 ? -6.050 7.810 -11.791 1.00 47.00 82 HIS A O 1
ATOM 656 N N . SER A 1 83 ? -7.908 7.072 -10.764 1.00 57.66 83 SER A N 1
ATOM 657 C CA . SER A 1 83 ? -8.554 8.367 -10.796 1.00 57.66 83 SER A CA 1
ATOM 658 C C . SER A 1 83 ? -7.682 9.256 -9.921 1.00 57.66 83 SER A C 1
ATOM 660 O O . SER A 1 83 ? -7.350 8.810 -8.817 1.00 57.66 83 SER A O 1
ATOM 662 N N . PRO A 1 84 ? -7.268 10.440 -10.398 1.00 67.56 84 PRO A N 1
ATOM 663 C CA . PRO A 1 84 ? -6.358 11.281 -9.642 1.00 67.56 84 PRO A CA 1
ATOM 664 C C . PRO A 1 84 ? -6.893 11.449 -8.220 1.00 67.56 84 PRO A C 1
ATOM 666 O O . PRO A 1 84 ? -8.091 11.687 -8.040 1.00 67.56 84 PRO A O 1
ATOM 669 N N . GLU A 1 85 ? -6.031 11.245 -7.222 1.00 83.00 85 GLU A N 1
ATOM 670 C CA . GLU A 1 85 ? -6.424 11.335 -5.814 1.00 83.00 85 GLU A CA 1
ATOM 671 C C . GLU A 1 85 ? -7.081 12.691 -5.517 1.00 83.00 85 GLU A C 1
ATOM 673 O O . GLU A 1 85 ? -6.854 13.685 -6.216 1.00 83.00 85 GLU A O 1
ATOM 678 N N . ILE A 1 86 ? -7.924 12.743 -4.485 1.00 84.88 86 ILE A N 1
ATOM 679 C CA . ILE A 1 86 ? -8.604 13.977 -4.083 1.00 84.88 86 ILE A CA 1
ATOM 680 C C . ILE A 1 86 ? -7.579 14.957 -3.503 1.00 84.88 86 ILE A C 1
ATOM 682 O O . ILE A 1 86 ? -6.778 14.617 -2.631 1.00 84.88 86 ILE A O 1
ATOM 686 N N . CYS A 1 87 ? -7.628 16.209 -3.953 1.00 89.81 87 CYS A N 1
ATOM 687 C CA . CYS A 1 87 ? -6.766 17.263 -3.448 1.00 89.81 87 CYS A CA 1
ATOM 688 C C . CYS A 1 87 ? -7.177 17.636 -2.020 1.00 89.81 87 CYS A C 1
ATOM 690 O O . CYS A 1 87 ? -8.153 18.363 -1.802 1.00 89.81 87 CYS A O 1
ATOM 692 N N . ARG A 1 88 ? -6.402 17.184 -1.033 1.00 88.38 88 ARG A N 1
ATOM 693 C CA . ARG A 1 88 ? -6.606 17.572 0.370 1.00 88.38 88 ARG A CA 1
ATOM 694 C C . ARG A 1 88 ? -6.450 19.082 0.554 1.00 88.38 88 ARG A C 1
ATOM 696 O O . ARG A 1 88 ? -7.287 19.703 1.193 1.00 88.38 88 ARG A O 1
ATOM 703 N N . ASN A 1 89 ? -5.470 19.703 -0.103 1.00 87.75 89 ASN A N 1
ATOM 704 C CA . ASN A 1 89 ? -5.247 21.149 0.004 1.00 87.75 89 ASN A CA 1
ATOM 705 C C . ASN A 1 89 ? -6.435 21.969 -0.511 1.00 87.75 89 ASN A C 1
ATOM 707 O O . ASN A 1 89 ? -6.730 23.017 0.051 1.00 87.75 89 ASN A O 1
ATOM 711 N N . TRP A 1 90 ? -7.141 21.501 -1.545 1.00 89.62 90 TRP A N 1
ATOM 712 C CA . TRP A 1 90 ? -8.360 22.164 -2.012 1.00 89.62 90 TRP A CA 1
ATOM 713 C C . TRP A 1 90 ? -9.472 22.068 -0.964 1.00 89.62 90 TRP A C 1
ATOM 715 O O . TRP A 1 90 ? -10.089 23.078 -0.646 1.00 89.62 90 TRP A O 1
ATOM 725 N N . ASN A 1 91 ? -9.633 20.899 -0.333 1.00 87.50 91 ASN A N 1
ATOM 726 C CA . ASN A 1 91 ? -10.591 20.689 0.759 1.00 87.50 91 ASN A CA 1
ATOM 727 C C . ASN A 1 91 ? -10.323 21.572 2.000 1.00 87.50 91 ASN A C 1
ATOM 729 O O . ASN A 1 91 ? -11.244 21.841 2.765 1.00 87.50 91 ASN A O 1
ATOM 733 N N . PHE A 1 92 ? -9.093 22.067 2.173 1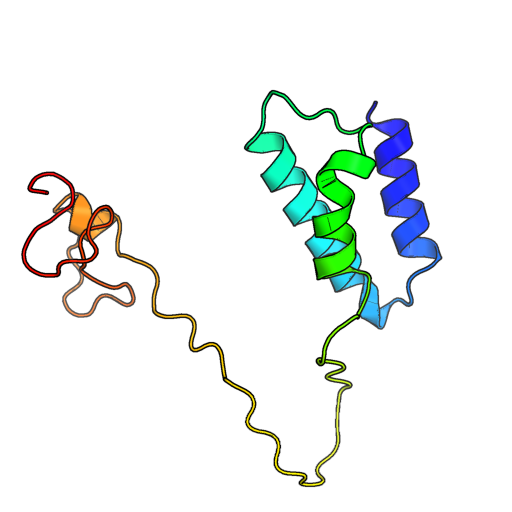.00 88.19 92 PHE A N 1
ATOM 734 C CA . PHE A 1 92 ? -8.707 23.031 3.214 1.00 88.19 92 PHE A CA 1
ATOM 735 C C . PHE A 1 92 ? -8.496 24.462 2.681 1.00 88.19 92 PHE A C 1
ATOM 737 O O . PHE A 1 92 ? -7.797 25.252 3.313 1.00 88.19 92 PHE A O 1
ATOM 744 N N . ARG A 1 93 ? -9.047 24.804 1.503 1.00 86.00 93 ARG A N 1
ATOM 745 C CA . ARG A 1 93 ? -8.927 26.132 0.853 1.00 86.00 93 ARG A CA 1
ATOM 746 C C . ARG A 1 93 ? -7.480 26.648 0.711 1.00 86.00 93 ARG A C 1
ATOM 748 O O . ARG A 1 93 ? -7.242 27.846 0.637 1.00 86.00 93 ARG A O 1
ATOM 755 N N . SER A 1 94 ? -6.513 25.736 0.630 1.00 88.50 94 SER A N 1
ATOM 756 C CA . SER A 1 94 ? -5.070 26.020 0.579 1.00 88.50 94 SER A CA 1
ATOM 757 C C . SER A 1 94 ? -4.411 25.576 -0.740 1.00 88.50 94 SER A C 1
ATOM 759 O O . SER A 1 94 ? -3.188 25.578 -0.868 1.00 88.50 94 SER A O 1
ATOM 761 N N . CYS A 1 95 ? -5.191 25.148 -1.742 1.00 89.56 95 CYS A N 1
ATOM 762 C CA . CYS A 1 95 ? -4.656 24.810 -3.063 1.00 89.56 95 CYS A CA 1
ATOM 763 C C . CYS A 1 95 ? -4.474 26.069 -3.920 1.00 89.56 95 CYS A C 1
ATOM 765 O O . CYS A 1 95 ? -5.450 26.695 -4.318 1.00 89.56 95 CYS A O 1
ATOM 767 N N . THR A 1 96 ? -3.226 26.400 -4.256 1.00 89.06 96 THR A N 1
ATOM 768 C CA . THR A 1 96 ? -2.863 27.564 -5.090 1.00 89.06 96 THR A CA 1
ATOM 769 C C . THR A 1 96 ? -2.551 27.200 -6.546 1.00 89.06 96 THR A C 1
ATOM 771 O O . THR A 1 96 ? -2.261 28.065 -7.374 1.00 89.06 96 THR A O 1
ATOM 774 N N . ARG A 1 97 ? -2.594 25.907 -6.896 1.00 85.12 97 ARG A N 1
ATOM 775 C CA . ARG A 1 97 ? -2.243 25.423 -8.237 1.00 85.12 97 ARG A CA 1
ATOM 776 C C . ARG A 1 97 ? -3.387 25.687 -9.218 1.00 85.12 97 ARG A C 1
ATOM 778 O O . ARG A 1 97 ? -4.466 25.124 -9.066 1.00 85.12 97 ARG A O 1
ATOM 785 N N . LYS A 1 98 ? -3.117 26.450 -10.286 1.00 80.44 98 LYS A N 1
ATOM 786 C CA . LYS A 1 98 ? -4.074 26.697 -11.389 1.00 80.44 98 LYS A CA 1
ATOM 787 C C . LYS A 1 98 ? -4.464 25.417 -12.144 1.00 80.44 98 LYS A C 1
ATOM 789 O O . LYS A 1 98 ? -5.601 25.275 -12.572 1.00 80.44 98 LYS A O 1
ATOM 794 N N . LYS A 1 99 ? -3.520 24.481 -12.297 1.00 85.00 99 LYS A N 1
ATOM 795 C CA . LYS A 1 99 ? -3.742 23.135 -12.851 1.00 85.00 99 LYS A CA 1
ATOM 796 C C . LYS A 1 99 ? -3.317 22.104 -11.810 1.00 85.00 99 LYS A C 1
ATOM 798 O O . LYS A 1 99 ? -2.147 21.733 -11.732 1.00 85.00 99 LYS A O 1
ATOM 803 N N . CYS A 1 100 ? -4.248 21.710 -10.948 1.00 84.56 100 CYS A N 1
ATOM 804 C CA . CYS A 1 100 ? -3.978 20.703 -9.931 1.00 84.56 100 CYS A CA 1
ATOM 805 C C . CYS A 1 100 ? -3.995 19.303 -10.556 1.00 84.56 100 CYS A C 1
ATOM 807 O O . CYS A 1 100 ? -4.915 18.959 -11.290 1.00 84.56 100 CYS A O 1
ATOM 809 N N . ILE A 1 101 ? -2.977 18.496 -10.250 1.00 84.44 101 ILE A N 1
ATOM 810 C CA . ILE A 1 101 ? -2.905 17.085 -10.667 1.00 84.44 101 ILE A CA 1
ATOM 811 C C . ILE A 1 101 ? -3.906 16.199 -9.905 1.00 84.44 101 ILE A C 1
ATOM 813 O O . ILE A 1 101 ? -4.162 15.068 -10.301 1.00 84.44 101 ILE A O 1
ATOM 817 N N . PHE A 1 102 ? -4.457 16.723 -8.808 1.00 85.69 102 PHE A N 1
ATOM 818 C CA . PHE A 1 102 ? -5.403 16.066 -7.917 1.00 85.69 102 PHE A CA 1
ATOM 819 C C . PHE A 1 102 ? -6.821 16.599 -8.152 1.00 85.69 102 PHE A C 1
ATOM 821 O O . PHE A 1 102 ? -7.002 17.751 -8.553 1.00 85.69 102 PHE A O 1
ATOM 828 N N . ARG A 1 103 ? -7.845 15.795 -7.856 1.00 89.06 103 ARG A N 1
ATOM 829 C CA . ARG A 1 103 ? -9.249 16.181 -8.066 1.00 89.06 103 ARG A CA 1
ATOM 830 C C . ARG A 1 103 ? -9.720 17.183 -7.017 1.00 89.06 103 ARG A C 1
ATOM 832 O O . ARG A 1 103 ? -9.595 16.939 -5.820 1.00 89.06 103 ARG A O 1
ATOM 839 N N . HIS A 1 104 ? -10.310 18.284 -7.466 1.00 92.06 104 HIS A N 1
ATOM 840 C CA . HIS A 1 104 ? -10.984 19.267 -6.615 1.00 92.06 104 HIS A CA 1
ATOM 841 C C . HIS A 1 104 ? -12.434 18.835 -6.380 1.00 92.06 104 HIS A C 1
ATOM 843 O O . HIS A 1 104 ? -13.353 19.294 -7.049 1.00 92.06 104 HIS A O 1
ATOM 849 N N . VAL A 1 105 ? -12.601 17.864 -5.486 1.00 90.00 105 VAL A N 1
ATOM 850 C CA . VAL A 1 105 ? -13.902 17.361 -5.036 1.00 90.00 105 VAL A CA 1
ATOM 851 C C . VAL A 1 105 ? -13.882 17.182 -3.524 1.00 90.00 105 VAL A C 1
ATOM 853 O O . VAL A 1 105 ? -12.814 16.995 -2.930 1.00 90.00 105 VAL A O 1
ATOM 856 N N . CYS A 1 106 ? -15.050 17.256 -2.897 1.00 85.62 106 CYS A N 1
ATOM 857 C CA . CYS A 1 106 ? -15.215 17.064 -1.469 1.00 85.62 106 CYS A CA 1
ATOM 858 C C . CYS A 1 106 ? -14.751 15.659 -1.082 1.00 85.62 106 CYS A C 1
ATOM 860 O O . CYS A 1 106 ? -15.151 14.672 -1.699 1.00 85.62 106 CYS A O 1
ATOM 862 N N . ILE A 1 107 ? -13.910 15.560 -0.054 1.00 82.69 107 ILE A N 1
ATOM 863 C CA . ILE A 1 107 ? -13.430 14.262 0.438 1.00 82.69 107 ILE A CA 1
ATOM 864 C C . ILE A 1 107 ? -14.547 13.426 1.084 1.00 82.69 107 ILE A C 1
ATOM 866 O O . ILE A 1 107 ? -14.437 12.205 1.120 1.00 82.69 107 ILE A O 1
ATOM 870 N N . HIS A 1 108 ? -15.613 14.070 1.569 1.00 81.19 108 HIS A N 1
ATOM 871 C CA . HIS A 1 108 ? -16.721 13.407 2.256 1.00 81.19 108 HIS A CA 1
ATOM 872 C C . HIS A 1 108 ? -17.805 12.920 1.288 1.00 81.19 108 HIS A C 1
ATOM 874 O O . HIS A 1 108 ? -18.177 11.753 1.337 1.00 81.19 108 HIS A O 1
ATOM 880 N N . CYS A 1 109 ? -18.287 13.783 0.387 1.00 86.88 109 CYS A N 1
ATOM 881 C CA . CYS A 1 109 ? -19.406 13.458 -0.509 1.00 86.88 109 CYS A CA 1
ATOM 882 C C . CYS A 1 109 ? -19.026 13.362 -1.998 1.00 86.88 109 CYS A C 1
ATOM 884 O O . CYS A 1 109 ? -19.859 13.005 -2.827 1.00 86.88 109 CYS A O 1
ATOM 886 N N . GLY A 1 110 ? -17.791 13.708 -2.376 1.00 82.81 110 GLY A N 1
ATOM 887 C CA . GLY A 1 110 ? -17.337 13.678 -3.771 1.00 82.81 110 GLY A CA 1
ATOM 888 C C . GLY A 1 110 ? -17.870 14.806 -4.667 1.00 82.81 110 GLY A C 1
ATOM 889 O O . GLY A 1 110 ? -17.578 14.801 -5.863 1.00 82.81 110 GLY A O 1
ATOM 890 N N . SER A 1 111 ? -18.615 15.778 -4.123 1.00 83.19 111 SER A N 1
ATOM 891 C CA . SER A 1 111 ? -19.128 16.939 -4.868 1.00 83.19 111 SER A CA 1
ATOM 892 C C . SER A 1 111 ? -18.021 17.936 -5.225 1.00 83.19 111 SER A C 1
ATOM 894 O O . SER A 1 111 ? -17.140 18.202 -4.416 1.00 83.19 111 SER A O 1
ATOM 896 N N . ALA A 1 112 ? -18.068 18.532 -6.418 1.00 87.06 112 ALA A N 1
ATOM 897 C CA . ALA A 1 112 ? -17.139 19.595 -6.825 1.00 87.06 112 ALA A CA 1
ATOM 898 C C . ALA A 1 112 ? -17.571 20.998 -6.353 1.00 87.06 112 ALA A C 1
ATOM 900 O O . ALA A 1 112 ? -16.827 21.961 -6.529 1.00 87.06 112 ALA A O 1
ATOM 901 N N . ASN A 1 113 ? -18.767 21.120 -5.769 1.00 88.31 113 ASN A N 1
ATOM 902 C CA . ASN A 1 113 ? -19.380 22.416 -5.468 1.00 88.31 113 ASN A CA 1
ATOM 903 C C . ASN A 1 113 ? -18.874 23.041 -4.162 1.00 88.31 113 ASN A C 1
ATOM 905 O O . ASN A 1 113 ? -18.984 24.250 -3.990 1.00 88.31 113 ASN A O 1
ATOM 909 N N . HIS A 1 114 ? -18.335 22.234 -3.247 1.00 86.06 114 HIS A N 1
ATOM 910 C CA . HIS A 1 114 ? -17.880 22.689 -1.937 1.00 86.06 114 HIS A CA 1
ATOM 911 C C . HIS A 1 114 ? -16.641 21.924 -1.473 1.00 86.06 114 HIS A C 1
ATOM 913 O O . HIS A 1 114 ? -16.373 20.797 -1.892 1.00 86.06 114 HIS A O 1
ATOM 919 N N . VAL A 1 115 ? -15.905 22.535 -0.551 1.00 89.12 115 VAL A N 1
ATOM 920 C CA . VAL A 1 115 ? -14.771 21.921 0.150 1.00 89.12 115 VAL A CA 1
ATOM 921 C C . VAL A 1 115 ? -15.254 21.122 1.364 1.00 89.12 115 VAL A C 1
ATOM 923 O O . VAL A 1 115 ? -16.327 21.402 1.880 1.00 89.12 115 VAL A O 1
ATOM 926 N N . ALA A 1 116 ? -14.462 20.177 1.880 1.00 80.81 116 ALA A N 1
ATOM 927 C CA . ALA A 1 116 ? -14.826 19.341 3.038 1.00 80.81 116 ALA A CA 1
ATOM 928 C C . ALA A 1 116 ? -15.424 20.093 4.242 1.00 80.81 116 ALA A C 1
ATOM 930 O O . ALA A 1 116 ? -16.289 19.556 4.921 1.00 80.81 116 ALA A O 1
ATOM 931 N N . ARG A 1 117 ? -14.964 21.323 4.511 1.00 75.25 117 ARG A N 1
ATOM 932 C CA . ARG A 1 117 ? -15.468 22.165 5.613 1.00 75.25 117 ARG A CA 1
ATOM 933 C C . ARG A 1 117 ? -16.899 22.681 5.424 1.00 75.25 117 ARG A C 1
ATOM 935 O O . ARG A 1 117 ? -17.493 23.132 6.391 1.00 75.25 117 ARG A O 1
ATOM 942 N N . GLU A 1 118 ? -17.400 22.664 4.198 1.00 77.88 118 GLU A N 1
ATOM 943 C CA . GLU A 1 118 ? -18.719 23.165 3.784 1.00 77.88 118 GLU A CA 1
ATOM 944 C C . GLU A 1 118 ? -19.614 22.019 3.287 1.00 77.88 118 GLU A C 1
ATOM 946 O O . GLU A 1 118 ? -20.548 22.246 2.519 1.00 77.88 118 GLU A O 1
ATOM 951 N N . CYS A 1 119 ? -19.268 20.786 3.671 1.00 78.06 119 CYS A N 1
ATOM 952 C CA . CYS A 1 119 ? -20.013 19.580 3.340 1.00 78.06 119 CYS A CA 1
ATOM 953 C C . CYS A 1 119 ? -21.185 19.356 4.295 1.00 78.06 119 CYS A C 1
ATOM 955 O O . CYS A 1 119 ? -21.021 19.637 5.503 1.00 78.06 119 CYS A O 1
#

InterPro domains:
  IPR001878 Zinc finger, CCHC-type [PS50158] (106-119)

pLDDT: mean 71.8, std 16.48, range [34.44, 92.06]

Foldseek 3Di:
DVVVLVVVLVVLVVVDDPVLNVLSVVLVVVLVVVCVVDVPDDSVPCVVCVVSCCVRPVPDDDDPPDDDDDDDDDDDPPPPPVQAAADLCLLVVNDPDPDDSHDCAEPPPRHNPHHVVVD

Radius of gyration: 20.2 Å; chains: 1; bounding box: 35×47×48 Å